Protein AF-A0A9D7E8T1-F1 (afdb_monomer)

Structure (mmCIF, N/CA/C/O backbone):
data_AF-A0A9D7E8T1-F1
#
_entry.id   AF-A0A9D7E8T1-F1
#
loop_
_atom_site.group_PDB
_atom_site.id
_atom_site.type_symbol
_atom_site.label_atom_id
_atom_site.label_alt_id
_atom_site.label_comp_id
_atom_site.label_asym_id
_atom_site.label_entity_id
_atom_site.label_seq_id
_atom_site.pdbx_PDB_ins_code
_atom_site.Cartn_x
_atom_site.Cartn_y
_atom_site.Cartn_z
_atom_site.occupancy
_atom_site.B_iso_or_equiv
_atom_site.auth_seq_id
_atom_site.auth_comp_id
_atom_site.auth_asym_id
_atom_site.auth_atom_id
_atom_site.pdbx_PDB_model_num
ATOM 1 N N . MET A 1 1 ? -19.156 9.577 -9.159 1.00 45.12 1 MET A N 1
ATOM 2 C CA . MET A 1 1 ? -18.452 8.295 -8.949 1.00 45.12 1 MET A CA 1
ATOM 3 C C . MET A 1 1 ? -18.826 7.791 -7.568 1.00 45.12 1 MET A C 1
ATOM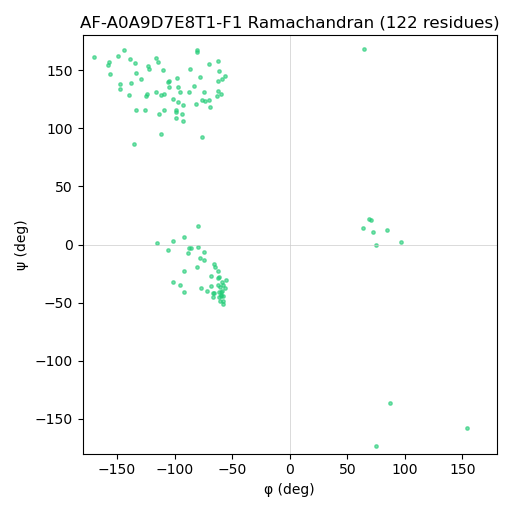 5 O O . MET A 1 1 ? -18.949 8.619 -6.676 1.00 45.12 1 MET A O 1
ATOM 9 N N . ALA A 1 2 ? -19.117 6.500 -7.407 1.00 50.12 2 ALA A N 1
ATOM 10 C CA . ALA A 1 2 ? -19.420 5.944 -6.090 1.00 50.12 2 ALA A CA 1
ATOM 11 C C . ALA A 1 2 ? -18.118 5.851 -5.282 1.00 50.12 2 ALA A C 1
ATOM 13 O O . ALA A 1 2 ? -17.154 5.253 -5.751 1.00 50.12 2 ALA A O 1
ATOM 14 N N . THR A 1 3 ? -18.081 6.474 -4.108 1.00 70.50 3 THR A N 1
ATOM 15 C CA . THR A 1 3 ? -16.934 6.415 -3.196 1.00 70.50 3 THR A CA 1
ATOM 16 C C . THR A 1 3 ? -16.899 5.041 -2.532 1.00 70.50 3 THR A C 1
ATOM 18 O O . THR A 1 3 ? -17.929 4.562 -2.051 1.00 70.50 3 THR A O 1
ATOM 21 N N . SER A 1 4 ? -15.735 4.388 -2.524 1.00 88.69 4 SER A N 1
ATOM 22 C CA . SER A 1 4 ? -15.554 3.128 -1.796 1.00 88.69 4 SER A CA 1
ATOM 23 C C . SER A 1 4 ? -15.787 3.349 -0.300 1.00 88.69 4 SER A C 1
ATOM 25 O O . SER A 1 4 ? -15.458 4.408 0.232 1.00 88.69 4 SER A O 1
ATOM 27 N N . LEU A 1 5 ? -16.275 2.326 0.411 1.00 92.81 5 LEU A N 1
ATOM 28 C CA . LEU A 1 5 ? -16.287 2.326 1.881 1.00 92.81 5 LEU A CA 1
ATOM 29 C C . LEU A 1 5 ? -14.880 2.570 2.456 1.00 92.81 5 LEU A C 1
ATOM 31 O O . LEU A 1 5 ? -14.740 3.147 3.531 1.00 92.81 5 LEU A O 1
ATOM 35 N N . LEU A 1 6 ? -13.862 2.125 1.715 1.00 94.81 6 LEU A N 1
ATOM 36 C CA . LEU A 1 6 ? -12.445 2.189 2.058 1.00 94.81 6 LEU A CA 1
ATOM 37 C C . LEU A 1 6 ? -11.789 3.528 1.663 1.00 94.81 6 LEU A C 1
ATOM 39 O O . LEU A 1 6 ? -10.621 3.746 1.966 1.00 94.81 6 LEU A O 1
ATOM 43 N N . GLY A 1 7 ? -12.550 4.423 1.023 1.00 93.31 7 GLY A N 1
ATOM 44 C CA . GLY A 1 7 ? -12.111 5.750 0.601 1.00 93.31 7 GLY A CA 1
ATOM 45 C C . GLY A 1 7 ? -11.442 5.773 -0.774 1.00 93.31 7 GLY A C 1
ATOM 46 O O . GLY A 1 7 ? -11.959 5.167 -1.720 1.00 93.31 7 GLY A O 1
ATOM 47 N N . ASP A 1 8 ? -10.335 6.498 -0.903 1.00 93.94 8 ASP A N 1
ATOM 48 C CA . ASP A 1 8 ? -9.741 6.844 -2.195 1.00 93.94 8 ASP A CA 1
ATOM 49 C C . ASP A 1 8 ? -8.666 5.834 -2.600 1.00 93.94 8 ASP A C 1
ATOM 51 O O . ASP A 1 8 ? -7.618 5.695 -1.971 1.00 93.94 8 ASP A O 1
ATOM 55 N N . PHE A 1 9 ? -8.956 5.076 -3.659 1.00 94.75 9 PHE A N 1
ATOM 56 C CA . PHE A 1 9 ? -8.064 4.036 -4.160 1.00 94.75 9 PHE A CA 1
ATOM 57 C C . PHE A 1 9 ? -6.806 4.653 -4.778 1.00 94.75 9 PHE A C 1
ATOM 59 O O . PHE A 1 9 ? -6.888 5.368 -5.776 1.00 94.75 9 PHE A O 1
ATOM 66 N N . ALA A 1 10 ? -5.649 4.330 -4.205 1.00 93.56 10 ALA A N 1
ATOM 67 C CA . ALA A 1 10 ? -4.351 4.818 -4.655 1.00 93.56 10 ALA A CA 1
ATOM 68 C C . ALA A 1 10 ? -3.651 3.829 -5.596 1.00 93.56 10 ALA A C 1
ATOM 70 O O . ALA A 1 10 ? -2.974 4.240 -6.542 1.00 93.56 10 ALA A O 1
ATOM 71 N N . GLY A 1 11 ? -3.823 2.524 -5.364 1.00 95.75 11 GLY A N 1
ATOM 72 C CA . GLY A 1 11 ? -3.241 1.517 -6.240 1.00 95.75 11 GLY A CA 1
ATOM 73 C C . GLY A 1 11 ? -2.958 0.165 -5.602 1.00 95.75 11 GLY A C 1
ATOM 74 O O . GLY A 1 11 ? -3.554 -0.218 -4.596 1.00 95.75 11 GLY A O 1
ATOM 75 N N . LEU A 1 12 ? -2.049 -0.573 -6.230 1.00 97.19 12 LEU A N 1
ATOM 76 C CA . LEU A 1 12 ? -1.606 -1.900 -5.821 1.00 97.19 12 LEU A CA 1
ATOM 77 C C . LEU A 1 12 ? -0.307 -1.799 -5.019 1.00 97.19 12 LEU A C 1
ATOM 79 O O . LEU A 1 12 ? 0.634 -1.140 -5.450 1.00 97.19 12 LEU A O 1
ATOM 83 N N . SER A 1 13 ? -0.221 -2.529 -3.915 1.00 97.69 13 SER A N 1
ATOM 84 C CA . SER A 1 13 ? 1.017 -2.761 -3.176 1.00 97.69 13 SER A CA 1
ATOM 85 C C . SER A 1 13 ? 1.433 -4.222 -3.301 1.00 97.69 13 SER A C 1
ATOM 87 O O . SER A 1 13 ? 0.648 -5.132 -3.027 1.00 97.69 13 SER A O 1
ATOM 89 N N . VAL A 1 14 ? 2.685 -4.446 -3.694 1.00 97.31 14 VAL A N 1
ATOM 90 C CA . VAL A 1 14 ? 3.280 -5.771 -3.889 1.00 97.31 14 VAL A CA 1
ATOM 91 C C . VAL A 1 14 ? 4.550 -5.893 -3.060 1.00 97.31 14 VAL A C 1
ATOM 93 O O . VAL A 1 14 ? 5.462 -5.077 -3.184 1.00 97.31 14 VAL A O 1
ATOM 96 N N . GLU A 1 15 ? 4.644 -6.949 -2.261 1.00 97.38 15 GLU A N 1
ATOM 97 C CA . GLU A 1 15 ? 5.897 -7.333 -1.615 1.00 97.38 15 GLU A CA 1
ATOM 98 C C . GLU A 1 15 ? 6.681 -8.254 -2.556 1.00 97.38 15 GLU A C 1
ATOM 100 O O . GLU A 1 15 ? 6.130 -9.202 -3.125 1.00 97.38 15 GLU A O 1
ATOM 105 N N . SER A 1 16 ? 7.964 -7.971 -2.768 1.00 97.31 16 SER A N 1
ATOM 106 C CA . SER A 1 16 ? 8.816 -8.745 -3.669 1.00 97.31 16 SER A CA 1
ATOM 107 C C . SER A 1 16 ? 10.204 -8.953 -3.093 1.00 97.31 16 SER A C 1
ATOM 109 O O . SER A 1 16 ? 10.907 -8.002 -2.763 1.00 97.31 16 SER A O 1
ATOM 111 N N . THR A 1 17 ? 10.641 -10.211 -3.072 1.00 96.06 17 T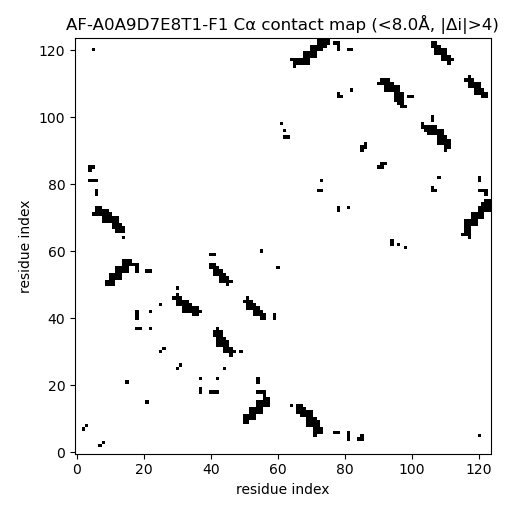HR A N 1
ATOM 112 C CA . THR A 1 17 ? 12.003 -10.604 -2.687 1.00 96.06 17 THR A CA 1
ATOM 113 C C . THR A 1 17 ? 13.073 -10.103 -3.661 1.00 96.06 17 THR A C 1
ATOM 115 O O . THR A 1 17 ? 14.250 -10.111 -3.315 1.00 96.06 17 THR A O 1
ATOM 118 N N . ASP A 1 18 ? 12.691 -9.687 -4.874 1.00 96.44 18 ASP A N 1
ATOM 119 C CA . ASP A 1 18 ? 13.584 -9.078 -5.866 1.00 96.44 18 ASP A CA 1
ATOM 120 C C 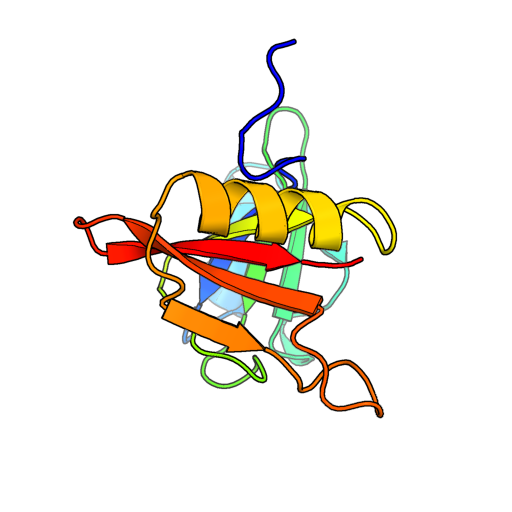. ASP A 1 18 ? 12.898 -7.852 -6.491 1.00 96.44 18 ASP A C 1
ATOM 122 O O . ASP A 1 18 ? 12.221 -7.923 -7.523 1.00 96.44 18 ASP A O 1
ATOM 126 N N . VAL A 1 19 ? 13.061 -6.705 -5.824 1.00 96.88 19 VAL A N 1
ATOM 127 C CA . VAL A 1 19 ? 12.452 -5.429 -6.230 1.00 96.88 19 VAL A CA 1
ATOM 128 C C . VAL A 1 19 ? 12.924 -5.004 -7.622 1.00 96.88 19 VAL A C 1
ATOM 130 O O . VAL A 1 19 ? 12.126 -4.483 -8.399 1.00 96.88 19 VAL A O 1
ATOM 133 N N . ALA A 1 20 ? 14.187 -5.260 -7.977 1.00 95.69 20 ALA A N 1
ATOM 134 C CA . ALA A 1 20 ? 14.743 -4.873 -9.272 1.00 95.69 20 ALA A CA 1
ATOM 135 C C . ALA A 1 20 ? 14.088 -5.647 -10.425 1.00 95.69 20 ALA A C 1
ATOM 137 O O . ALA A 1 20 ? 13.682 -5.041 -11.421 1.00 95.69 20 ALA A O 1
ATOM 138 N N . ARG A 1 21 ? 13.909 -6.968 -10.283 1.00 97.19 21 ARG A N 1
ATOM 139 C CA . ARG A 1 21 ? 13.188 -7.769 -11.288 1.00 97.19 21 ARG A CA 1
ATOM 140 C C . ARG A 1 21 ? 11.717 -7.392 -11.378 1.00 97.19 21 ARG A C 1
ATOM 142 O O . ARG A 1 21 ? 11.198 -7.274 -12.488 1.00 97.19 21 ARG A O 1
ATOM 149 N N . SER A 1 22 ? 11.052 -7.169 -10.244 1.00 97.69 22 SER A N 1
ATOM 150 C CA . SER A 1 22 ? 9.669 -6.683 -10.249 1.00 97.69 22 SER A CA 1
ATOM 151 C C . SER A 1 22 ? 9.563 -5.330 -10.955 1.00 97.69 22 SER A C 1
ATOM 153 O O . SER A 1 22 ? 8.663 -5.140 -11.769 1.00 97.69 22 SER A O 1
ATOM 155 N N . LEU A 1 23 ? 10.512 -4.418 -10.731 1.00 96.94 23 LEU A N 1
ATOM 156 C CA . LEU A 1 23 ? 10.562 -3.134 -11.428 1.00 96.94 23 LEU A CA 1
ATOM 157 C C . LEU A 1 23 ? 10.690 -3.319 -12.947 1.00 96.94 23 LEU A C 1
ATOM 159 O O . LEU A 1 23 ? 9.982 -2.652 -13.700 1.00 96.94 23 LEU A O 1
ATOM 163 N N . THR A 1 24 ? 11.551 -4.230 -13.412 1.00 97.44 24 THR A N 1
ATOM 164 C CA . THR A 1 24 ? 11.656 -4.563 -14.844 1.00 97.44 24 THR A CA 1
ATOM 165 C C . THR A 1 24 ? 10.337 -5.092 -15.407 1.00 97.44 24 THR A C 1
ATOM 167 O O . THR A 1 24 ? 9.933 -4.668 -16.488 1.00 97.44 24 THR A O 1
ATOM 170 N N . PHE A 1 25 ? 9.650 -5.976 -14.675 1.00 97.25 25 PHE A N 1
ATOM 171 C CA . PHE A 1 25 ? 8.349 -6.511 -15.080 1.00 97.25 25 PHE A CA 1
ATOM 172 C C . PHE A 1 25 ? 7.315 -5.397 -15.280 1.00 97.25 25 PHE A C 1
ATOM 174 O O . PHE A 1 25 ? 6.716 -5.313 -16.346 1.00 97.25 25 PHE A O 1
ATOM 181 N N . TRP A 1 26 ? 7.146 -4.502 -14.303 1.00 96.81 26 TRP A N 1
ATOM 182 C CA . TRP A 1 26 ? 6.150 -3.428 -14.398 1.00 96.81 26 TRP A CA 1
ATOM 183 C C . TRP A 1 26 ? 6.495 -2.388 -15.471 1.00 96.81 26 TRP A C 1
ATOM 185 O O . TRP A 1 26 ? 5.609 -1.939 -16.196 1.00 96.81 26 TRP A O 1
ATOM 195 N N . LYS A 1 27 ? 7.783 -2.074 -15.659 1.00 96.56 27 LYS A N 1
ATOM 196 C CA . LYS A 1 27 ? 8.237 -1.202 -16.756 1.00 96.56 27 LYS A CA 1
ATOM 197 C C . LYS A 1 27 ? 7.916 -1.761 -18.144 1.00 96.56 27 LYS A C 1
ATOM 199 O O . LYS A 1 27 ? 7.698 -0.981 -19.067 1.00 96.56 27 LYS A O 1
ATOM 204 N N . ALA A 1 28 ? 7.830 -3.084 -18.307 1.00 97.12 28 ALA A N 1
ATOM 205 C CA . ALA A 1 28 ? 7.440 -3.695 -19.581 1.00 97.12 28 ALA A CA 1
ATOM 206 C C . ALA A 1 28 ? 5.993 -3.359 -19.999 1.00 97.12 28 ALA A C 1
ATOM 208 O O . ALA A 1 28 ? 5.667 -3.450 -21.180 1.00 97.12 28 ALA A O 1
ATOM 209 N N . PHE A 1 29 ? 5.146 -2.928 -19.056 1.00 94.94 29 PHE A N 1
ATOM 210 C CA . PHE A 1 29 ? 3.785 -2.443 -19.312 1.00 94.94 29 PHE A CA 1
ATOM 211 C C . PHE A 1 29 ? 3.706 -0.922 -19.525 1.00 94.94 29 PHE A C 1
ATOM 213 O O . PHE A 1 29 ? 2.608 -0.380 -19.633 1.00 94.94 29 PHE A O 1
ATOM 220 N N . GLY A 1 30 ? 4.849 -0.229 -19.591 1.00 95.62 30 GLY A N 1
ATOM 221 C CA . GLY A 1 30 ? 4.912 1.218 -19.804 1.00 95.62 30 GLY A CA 1
ATOM 222 C C . GLY A 1 30 ? 4.765 2.062 -18.537 1.00 95.62 30 GLY A C 1
ATOM 223 O O . GLY A 1 30 ? 4.578 3.269 -18.646 1.00 95.62 30 GLY A O 1
ATOM 224 N N . LEU A 1 31 ? 4.846 1.461 -17.343 1.00 97.38 31 LEU A N 1
ATOM 225 C CA . LEU A 1 31 ? 4.895 2.228 -16.098 1.00 97.38 31 LEU A CA 1
ATOM 226 C C . LEU A 1 31 ? 6.298 2.801 -15.869 1.00 97.38 31 LEU A C 1
ATOM 228 O O . LEU A 1 31 ? 7.311 2.139 -16.109 1.00 97.38 31 LEU A O 1
ATOM 232 N N . GLU A 1 32 ? 6.356 4.002 -15.310 1.00 97.81 32 GLU A N 1
ATOM 233 C CA . GLU A 1 32 ? 7.586 4.697 -14.944 1.00 97.81 32 GLU A CA 1
ATOM 234 C C . GLU A 1 32 ? 7.690 4.868 -13.429 1.00 97.81 32 GLU A C 1
ATOM 236 O O . GLU A 1 32 ? 6.690 4.839 -12.715 1.00 97.81 32 GLU A O 1
ATOM 241 N N . VAL A 1 33 ? 8.916 5.034 -12.925 1.00 98.06 33 VAL A N 1
ATOM 242 C CA . VAL A 1 33 ? 9.143 5.291 -11.497 1.00 98.06 33 VAL A CA 1
ATOM 243 C C . VAL A 1 33 ? 8.646 6.691 -11.166 1.00 98.06 33 VAL A C 1
ATOM 245 O O . VAL A 1 33 ? 9.103 7.663 -11.761 1.00 98.06 33 VAL A O 1
ATOM 248 N N . THR A 1 34 ? 7.753 6.791 -10.189 1.00 97.56 34 THR A N 1
ATOM 249 C CA . THR A 1 34 ? 7.230 8.069 -9.694 1.00 97.56 34 THR A CA 1
ATOM 250 C C . THR A 1 34 ? 7.897 8.486 -8.389 1.00 97.56 34 THR A C 1
ATOM 252 O O . THR A 1 34 ? 8.076 9.678 -8.147 1.00 97.56 34 THR A O 1
ATOM 255 N N . MET A 1 35 ? 8.289 7.522 -7.547 1.00 96.38 35 MET A N 1
ATOM 256 C CA . MET A 1 35 ? 8.905 7.783 -6.245 1.00 96.38 35 MET A CA 1
ATOM 257 C C . MET A 1 35 ? 9.716 6.577 -5.748 1.00 96.38 35 MET A C 1
ATOM 259 O O . MET A 1 35 ? 9.412 5.434 -6.089 1.00 96.38 35 MET A O 1
ATOM 263 N N . GLY A 1 36 ? 10.709 6.823 -4.891 1.00 95.81 36 GLY A N 1
ATOM 264 C CA . GLY A 1 36 ? 11.536 5.776 -4.287 1.00 95.81 36 GLY A CA 1
ATOM 265 C C . GLY A 1 36 ? 12.560 5.171 -5.252 1.00 95.81 36 GLY A C 1
ATOM 266 O O . GLY A 1 36 ? 12.737 5.642 -6.380 1.00 95.81 36 GLY A O 1
ATOM 267 N N . SER A 1 37 ? 13.248 4.117 -4.813 1.00 96.12 37 SER A N 1
ATOM 268 C CA . SER A 1 37 ? 14.194 3.361 -5.639 1.00 96.12 37 SER A CA 1
ATOM 269 C C . SER A 1 37 ? 14.397 1.939 -5.108 1.00 96.12 37 SER A C 1
ATOM 271 O O . SER A 1 37 ? 14.207 1.659 -3.924 1.00 96.12 37 SER A O 1
ATOM 273 N N . ALA A 1 38 ? 14.829 1.013 -5.969 1.00 94.12 38 ALA A N 1
ATOM 274 C CA . ALA A 1 38 ? 15.051 -0.376 -5.559 1.00 94.12 38 ALA A CA 1
ATOM 275 C C . ALA A 1 38 ? 16.087 -0.498 -4.423 1.00 94.12 38 ALA A C 1
ATOM 277 O O . ALA A 1 38 ? 15.953 -1.357 -3.554 1.00 94.12 38 ALA A O 1
ATOM 278 N N . GLU A 1 39 ? 17.077 0.396 -4.389 1.00 94.50 39 GLU A N 1
ATOM 279 C CA . GLU A 1 39 ? 18.121 0.467 -3.361 1.00 94.50 39 GLU A CA 1
ATOM 280 C C . GLU A 1 39 ? 17.571 0.892 -1.993 1.00 94.50 39 GLU A C 1
ATOM 282 O O . GLU A 1 39 ? 18.119 0.502 -0.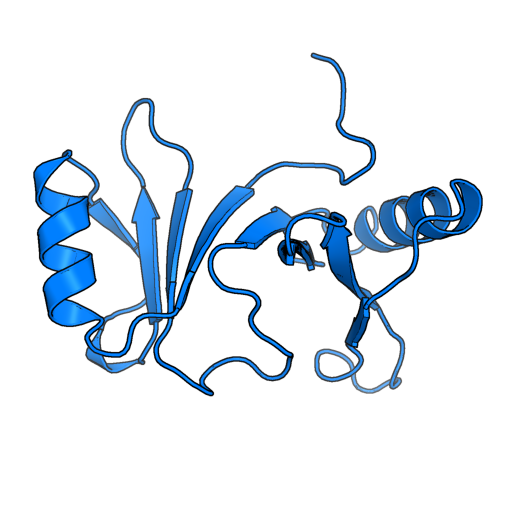965 1.00 94.50 39 GLU A O 1
ATOM 287 N N . GLN A 1 40 ? 16.472 1.652 -1.966 1.00 93.81 40 GLN A N 1
ATOM 288 C CA . GLN A 1 40 ? 15.749 1.997 -0.736 1.00 93.81 40 GLN A CA 1
ATOM 289 C C . GLN A 1 40 ? 14.841 0.852 -0.253 1.00 93.81 40 GLN A C 1
ATOM 291 O O . GLN A 1 40 ? 14.172 0.975 0.775 1.00 93.81 40 GLN A O 1
ATOM 296 N N . GLY A 1 41 ? 14.787 -0.260 -0.994 1.00 93.69 41 GLY A N 1
ATOM 297 C CA . GLY A 1 41 ? 13.919 -1.397 -0.700 1.00 93.69 41 GLY A CA 1
ATOM 298 C C . GLY A 1 41 ? 12.442 -1.124 -0.982 1.00 93.69 41 GLY A C 1
ATOM 299 O O . GLY A 1 41 ? 11.595 -1.912 -0.569 1.00 93.69 41 GLY A O 1
ATOM 300 N N . TRP A 1 42 ? 12.097 -0.025 -1.653 1.00 95.44 42 TRP A N 1
ATOM 301 C CA . TRP A 1 42 ? 10.735 0.237 -2.110 1.00 95.44 42 TRP A CA 1
ATOM 302 C C . TRP A 1 42 ? 10.725 1.203 -3.295 1.00 95.44 42 TRP A C 1
ATOM 304 O O . TRP A 1 42 ? 11.540 2.118 -3.384 1.00 95.44 42 TRP A O 1
ATOM 314 N N . VAL A 1 43 ? 9.780 1.025 -4.210 1.00 97.75 43 VAL A N 1
ATOM 315 C CA . VAL A 1 43 ? 9.620 1.891 -5.380 1.00 97.75 43 VAL A CA 1
ATOM 316 C C . VAL A 1 43 ? 8.151 1.995 -5.753 1.00 97.75 43 VAL A C 1
ATOM 318 O O . VAL A 1 43 ? 7.430 1.003 -5.724 1.00 97.75 43 VAL A O 1
ATOM 321 N N . SER A 1 44 ? 7.702 3.195 -6.101 1.00 97.50 44 SER A N 1
ATOM 322 C CA . SER A 1 44 ? 6.370 3.430 -6.653 1.00 97.50 44 SER A CA 1
ATOM 323 C C . SER A 1 44 ? 6.462 3.719 -8.143 1.00 97.50 44 SER A C 1
ATOM 325 O O . SER A 1 44 ? 7.372 4.413 -8.604 1.00 97.50 44 SER A O 1
ATOM 327 N N . LEU A 1 45 ? 5.515 3.167 -8.887 1.00 98.25 45 LEU A N 1
ATOM 328 C CA . LEU A 1 45 ? 5.366 3.340 -10.316 1.00 98.25 45 LEU A CA 1
ATOM 329 C C . LEU A 1 45 ? 3.987 3.896 -10.663 1.00 98.25 45 LEU A C 1
ATOM 331 O O . LEU A 1 45 ? 3.008 3.661 -9.952 1.00 98.25 45 LEU A O 1
ATOM 335 N N . GLY A 1 46 ? 3.911 4.581 -11.797 1.00 97.62 46 GLY A N 1
ATOM 336 C CA . GLY A 1 46 ? 2.670 5.057 -12.394 1.00 97.62 46 GLY A CA 1
ATOM 337 C C . GLY A 1 46 ? 2.774 5.098 -13.913 1.00 97.62 46 GLY A C 1
ATOM 338 O O . GLY A 1 46 ? 3.866 5.059 -14.475 1.00 97.62 46 GLY A O 1
ATOM 339 N N . GLY A 1 47 ? 1.633 5.155 -14.584 1.00 95.44 47 GLY A N 1
ATOM 340 C CA . GLY A 1 47 ? 1.556 5.225 -16.039 1.00 95.44 47 GLY A CA 1
ATOM 341 C C . GLY A 1 47 ? 0.131 5.519 -16.485 1.00 95.44 47 GLY A C 1
ATOM 342 O O . GLY A 1 47 ? -0.816 5.352 -15.715 1.00 95.44 47 GLY A O 1
ATOM 343 N N . GLU A 1 48 ? -0.032 5.977 -17.723 1.00 93.62 48 GLU A N 1
ATOM 344 C CA . GLU A 1 48 ? -1.357 6.262 -18.269 1.00 93.62 48 GLU A CA 1
ATOM 345 C C . GLU A 1 48 ? -2.229 4.996 -18.265 1.00 93.62 48 GLU A C 1
ATOM 347 O O . GLU A 1 48 ? -1.809 3.928 -18.706 1.00 93.62 48 GLU A O 1
ATOM 352 N N . GLY A 1 49 ? -3.448 5.109 -17.731 1.00 88.69 49 GLY A N 1
ATOM 353 C CA . GLY A 1 49 ? -4.403 3.999 -17.666 1.00 88.69 49 GLY A CA 1
ATOM 354 C C . GLY A 1 49 ? -4.101 2.927 -16.611 1.00 88.69 49 GLY A C 1
ATOM 355 O O . GLY A 1 49 ? -4.894 1.995 -16.476 1.00 88.69 49 GLY A O 1
ATOM 356 N N . TRP A 1 50 ? -3.017 3.060 -15.841 1.00 91.31 50 TRP A N 1
ATOM 357 C CA . TRP A 1 50 ? -2.676 2.143 -14.754 1.00 91.31 50 TRP A CA 1
ATOM 358 C C . TRP A 1 50 ? -2.959 2.763 -13.382 1.00 91.31 50 TRP A C 1
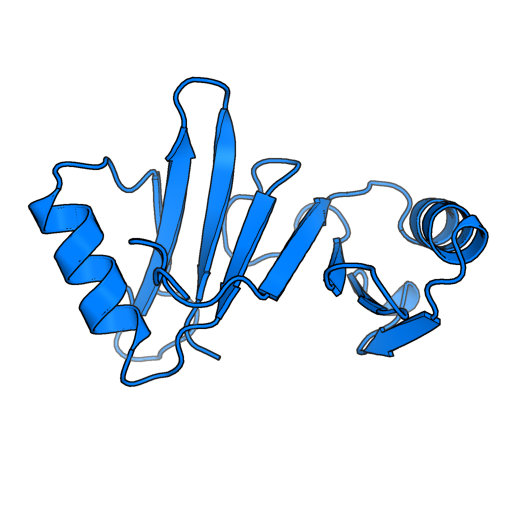ATOM 360 O O . TRP A 1 50 ? -2.670 3.944 -13.172 1.00 91.31 50 TRP A O 1
ATOM 370 N N . PRO A 1 51 ? -3.476 1.986 -12.410 1.00 91.62 51 PRO A N 1
ATOM 371 C CA . PRO A 1 51 ? -3.387 2.398 -11.017 1.00 91.62 51 PRO A CA 1
ATOM 372 C C . PRO A 1 51 ? -1.914 2.489 -10.593 1.00 91.62 51 PRO A C 1
ATOM 374 O O . PRO A 1 51 ? -1.049 1.844 -11.191 1.00 91.62 51 PRO A O 1
ATOM 377 N N . GLY A 1 52 ? -1.628 3.260 -9.541 1.00 95.00 52 GLY A N 1
ATOM 378 C CA . GLY A 1 52 ? -0.292 3.273 -8.951 1.00 95.00 52 GLY A CA 1
ATOM 379 C C . GLY A 1 52 ? 0.136 1.864 -8.531 1.00 95.00 52 GLY A C 1
ATOM 380 O O . GLY A 1 52 ? -0.692 1.060 -8.098 1.00 95.00 52 GLY A O 1
ATOM 381 N N . VAL A 1 53 ? 1.423 1.548 -8.664 1.00 98.00 53 VAL A N 1
ATOM 382 C CA . VAL A 1 53 ? 1.986 0.273 -8.202 1.00 98.00 53 VAL A CA 1
ATOM 383 C C . VAL A 1 53 ? 3.154 0.555 -7.275 1.00 98.00 53 VAL A C 1
ATOM 385 O O . VAL A 1 53 ? 4.174 1.079 -7.711 1.00 98.00 53 VAL A O 1
ATOM 388 N N . SER A 1 54 ? 3.038 0.173 -6.011 1.00 97.44 54 SER A N 1
ATOM 389 C CA . SER A 1 54 ? 4.125 0.225 -5.038 1.00 97.44 54 SER A CA 1
ATOM 390 C C . SER A 1 54 ? 4.713 -1.172 -4.854 1.00 97.44 54 SER A C 1
ATOM 392 O O . SER A 1 54 ? 4.002 -2.129 -4.564 1.00 97.44 54 SER A O 1
ATOM 394 N N . ILE A 1 55 ? 6.023 -1.300 -5.033 1.00 97.94 55 ILE A N 1
ATOM 395 C CA . ILE A 1 55 ? 6.785 -2.531 -4.824 1.00 97.94 55 ILE A CA 1
ATOM 396 C C . ILE A 1 55 ? 7.637 -2.328 -3.580 1.00 97.94 55 ILE A C 1
ATOM 398 O O . ILE A 1 55 ? 8.355 -1.333 -3.495 1.00 97.94 55 ILE A O 1
ATOM 402 N N . MET A 1 56 ? 7.593 -3.260 -2.636 1.00 97.44 56 MET A N 1
ATOM 403 C CA . MET A 1 56 ? 8.345 -3.183 -1.383 1.00 97.44 56 MET A CA 1
ATOM 404 C C . MET A 1 56 ? 9.129 -4.475 -1.158 1.00 97.44 56 MET A C 1
ATOM 406 O O . MET A 1 56 ? 8.661 -5.562 -1.487 1.00 97.44 56 MET A O 1
ATOM 410 N N . ALA A 1 57 ? 10.340 -4.363 -0.626 1.00 97.44 57 ALA A N 1
ATOM 411 C CA . ALA A 1 57 ? 11.119 -5.505 -0.176 1.00 97.44 57 ALA A CA 1
ATOM 412 C C . ALA A 1 57 ? 10.485 -6.114 1.089 1.00 97.44 57 ALA A C 1
ATOM 414 O O . ALA A 1 57 ? 9.808 -5.395 1.835 1.00 97.44 57 ALA A O 1
ATOM 415 N N . PRO A 1 58 ? 10.724 -7.407 1.375 1.00 96.25 58 PRO A N 1
ATOM 416 C CA . PRO A 1 58 ? 10.200 -8.029 2.575 1.00 96.25 58 PRO A CA 1
ATOM 417 C C . PRO A 1 58 ?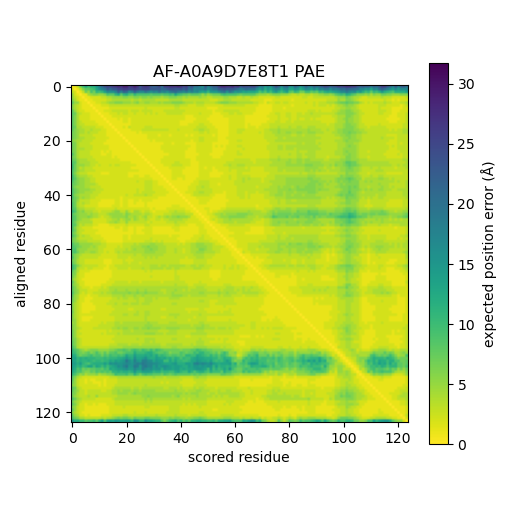 10.670 -7.325 3.842 1.00 96.25 58 PRO A C 1
ATOM 419 O O . PRO A 1 58 ? 11.828 -6.913 3.926 1.00 96.25 58 PRO A O 1
ATOM 422 N N . LEU A 1 59 ? 9.784 -7.239 4.837 1.00 91.69 59 LEU A N 1
ATOM 423 C CA . LEU A 1 59 ? 10.065 -6.646 6.156 1.00 91.69 59 LEU A CA 1
ATOM 424 C C . LEU A 1 59 ? 10.398 -5.141 6.131 1.00 91.69 59 LEU A C 1
ATOM 426 O O . LEU A 1 59 ? 10.885 -4.606 7.124 1.00 91.69 59 LEU A O 1
ATOM 430 N N . ASN A 1 60 ? 10.126 -4.450 5.020 1.00 91.12 60 ASN A N 1
ATOM 431 C CA . ASN A 1 60 ? 10.394 -3.015 4.892 1.00 91.12 60 ASN A CA 1
ATOM 432 C C . ASN A 1 60 ? 9.223 -2.136 5.379 1.00 91.12 60 ASN A C 1
ATOM 434 O O . ASN A 1 60 ? 9.348 -0.915 5.444 1.00 91.12 60 ASN A O 1
ATOM 438 N N . CYS A 1 61 ? 8.081 -2.747 5.711 1.00 90.25 61 CYS A N 1
ATOM 439 C CA . CYS A 1 61 ? 6.921 -2.068 6.288 1.00 90.25 61 CYS A CA 1
ATOM 440 C C . CYS A 1 61 ? 6.907 -2.225 7.815 1.00 90.25 61 CYS A C 1
ATOM 442 O O . CYS A 1 61 ? 7.203 -3.311 8.314 1.00 90.25 61 CYS A O 1
ATOM 444 N N . PRO A 1 62 ? 6.483 -1.200 8.574 1.00 89.50 62 PRO A N 1
ATOM 445 C CA . PRO A 1 62 ? 6.299 -1.300 10.022 1.00 89.50 62 PRO A CA 1
ATOM 446 C C . PRO A 1 62 ? 4.971 -1.980 10.416 1.00 89.50 62 PRO A C 1
ATOM 448 O O . PRO A 1 62 ? 4.524 -1.837 11.550 1.00 89.50 62 PRO A O 1
ATOM 451 N N . HIS A 1 63 ? 4.324 -2.671 9.477 1.00 93.25 63 HIS A N 1
ATOM 452 C CA . HIS A 1 63 ? 3.049 -3.366 9.626 1.00 93.25 63 HIS A CA 1
ATOM 453 C C . HIS A 1 63 ? 3.072 -4.655 8.793 1.00 93.25 63 HIS A C 1
ATOM 455 O O . HIS A 1 63 ? 3.949 -4.840 7.940 1.00 93.25 63 HIS A O 1
ATOM 461 N N . LEU A 1 64 ? 2.104 -5.545 9.003 1.00 94.00 64 LEU A N 1
ATOM 462 C CA . LEU A 1 64 ? 1.980 -6.779 8.235 1.00 94.00 64 LEU A CA 1
ATOM 463 C C . LEU A 1 64 ? 1.731 -6.477 6.756 1.00 94.00 64 LEU A C 1
ATOM 465 O O . LEU A 1 64 ? 0.965 -5.583 6.392 1.00 94.00 64 LEU A O 1
ATOM 469 N N . PHE A 1 65 ? 2.357 -7.267 5.889 1.00 96.12 65 PHE A N 1
ATOM 470 C CA . PHE A 1 65 ? 2.128 -7.200 4.455 1.00 96.12 65 PHE A CA 1
ATOM 471 C C . PHE A 1 65 ? 1.356 -8.437 4.002 1.00 96.12 65 PHE A C 1
ATOM 473 O O . PHE A 1 65 ? 1.843 -9.563 4.086 1.00 96.12 65 PHE A O 1
ATOM 480 N N . PHE A 1 66 ? 0.137 -8.236 3.506 1.00 96.00 66 PHE A N 1
ATOM 481 C CA . PHE A 1 66 ? -0.641 -9.297 2.870 1.00 96.00 66 PHE A CA 1
ATOM 482 C C . PHE A 1 66 ? -0.488 -9.141 1.367 1.00 96.00 66 PHE A C 1
ATOM 484 O O . PHE A 1 66 ? -0.947 -8.163 0.805 1.00 96.00 66 PHE A O 1
ATOM 491 N N . ASN A 1 67 ? 0.238 -10.051 0.726 1.00 94.81 67 ASN A N 1
ATOM 492 C CA . ASN A 1 67 ? 0.678 -9.854 -0.649 1.00 94.81 67 ASN A CA 1
ATOM 493 C C . ASN A 1 67 ? -0.261 -10.555 -1.658 1.00 94.81 67 ASN A C 1
ATOM 495 O O . ASN A 1 67 ? -0.402 -11.777 -1.568 1.00 94.81 67 ASN A O 1
ATOM 499 N N . PRO A 1 68 ? -0.859 -9.848 -2.639 1.00 95.50 68 PRO A N 1
ATOM 500 C CA . PRO A 1 68 ? -0.838 -8.396 -2.819 1.00 95.50 68 PRO A CA 1
ATOM 501 C C . PRO A 1 68 ? -1.854 -7.672 -1.921 1.00 95.50 68 PRO A C 1
ATOM 503 O O . PRO A 1 68 ? -2.799 -8.278 -1.408 1.00 95.50 68 PRO A O 1
ATOM 506 N N . SER A 1 69 ? -1.689 -6.355 -1.812 1.00 97.75 69 SER A N 1
ATOM 507 C CA . SER A 1 69 ? -2.615 -5.461 -1.114 1.00 97.75 69 SER A CA 1
ATOM 508 C C . SER A 1 69 ? -3.137 -4.360 -2.026 1.00 97.75 69 SER A C 1
ATOM 510 O O . SER A 1 69 ? -2.436 -3.898 -2.924 1.00 97.75 69 SER A O 1
ATOM 512 N N . LEU A 1 70 ? -4.346 -3.879 -1.750 1.00 97.38 70 LEU A N 1
ATOM 513 C CA . LEU A 1 70 ? -4.880 -2.641 -2.313 1.00 97.38 70 LEU A CA 1
ATOM 514 C C . LEU A 1 70 ? -4.637 -1.487 -1.342 1.00 97.38 70 LEU A C 1
ATOM 516 O O . LEU A 1 70 ? -4.956 -1.604 -0.162 1.00 97.38 70 LEU A O 1
ATOM 520 N N . THR A 1 71 ? -4.108 -0.374 -1.831 1.00 97.00 71 THR A N 1
ATOM 521 C CA . THR A 1 71 ? -3.792 0.795 -1.006 1.00 97.00 71 THR A CA 1
ATOM 522 C C . THR A 1 71 ? -4.812 1.896 -1.220 1.00 97.00 71 THR A C 1
ATOM 524 O O . THR A 1 71 ? -5.165 2.222 -2.357 1.00 97.00 71 THR A O 1
ATOM 527 N N . TYR A 1 72 ? -5.249 2.481 -0.112 1.00 96.56 72 TYR A N 1
ATOM 528 C CA . TYR A 1 72 ? -6.136 3.630 -0.054 1.00 96.56 72 TYR A CA 1
ATOM 529 C C . TYR A 1 72 ? -5.467 4.729 0.767 1.00 96.56 72 TYR A C 1
ATOM 531 O O . TYR A 1 72 ? -5.009 4.468 1.881 1.00 96.56 72 TYR A O 1
ATOM 539 N N . PHE A 1 73 ? -5.423 5.940 0.216 1.00 95.06 73 PHE A N 1
ATOM 540 C CA . PHE A 1 73 ? -4.891 7.127 0.884 1.00 95.06 73 PHE A CA 1
ATOM 541 C C . PHE A 1 73 ? -6.037 8.102 1.112 1.00 95.06 73 PHE A C 1
ATOM 543 O O . PHE A 1 73 ? -6.634 8.594 0.161 1.00 95.06 73 PHE A O 1
ATOM 550 N N . ASN A 1 74 ? -6.391 8.310 2.377 1.00 95.38 74 ASN A N 1
ATOM 551 C CA . ASN A 1 74 ? -7.627 8.984 2.771 1.00 95.38 74 ASN A CA 1
ATOM 552 C C . ASN A 1 74 ? -7.384 10.317 3.497 1.00 95.38 74 ASN A C 1
ATOM 554 O O . ASN A 1 74 ? -8.338 10.954 3.951 1.00 95.38 74 ASN A O 1
ATOM 558 N N . GLY A 1 75 ? -6.126 10.717 3.667 1.00 93.19 75 GLY A N 1
ATOM 559 C CA . GLY A 1 75 ? -5.688 11.907 4.384 1.00 93.19 75 GLY A CA 1
ATOM 560 C C . GLY A 1 75 ? -5.992 11.909 5.884 1.00 93.19 75 GLY A C 1
ATOM 561 O O . GLY A 1 75 ? -6.804 11.135 6.407 1.00 93.19 75 GLY A O 1
ATOM 562 N N . LYS A 1 76 ? -5.388 12.873 6.584 1.00 90.88 76 LYS A N 1
ATOM 563 C CA . LYS A 1 76 ? -5.471 13.025 8.055 1.00 90.88 76 LYS A CA 1
ATOM 564 C C . LYS A 1 76 ? -6.884 13.139 8.596 1.00 90.88 76 LYS A C 1
ATOM 566 O O . LYS A 1 76 ? -7.191 12.613 9.661 1.00 90.88 76 LYS A O 1
ATOM 571 N N . GLU A 1 77 ? -7.756 13.822 7.866 1.00 91.44 77 GLU A N 1
ATOM 572 C CA . GLU A 1 77 ? -9.142 14.031 8.286 1.00 91.44 77 GLU A CA 1
ATOM 573 C C . GLU A 1 77 ? -10.101 12.957 7.762 1.00 91.44 77 GLU A C 1
ATOM 575 O O . GLU A 1 77 ? -11.195 12.780 8.314 1.00 91.44 77 GLU A O 1
ATOM 580 N N . GLY A 1 78 ? -9.738 12.269 6.676 1.00 93.56 78 GLY A N 1
ATOM 581 C CA . GLY A 1 78 ? -10.598 11.286 6.025 1.00 93.56 78 GLY A CA 1
ATOM 582 C C . GLY A 1 78 ? -10.382 9.875 6.556 1.00 93.56 78 GLY A C 1
ATOM 583 O O . GLY A 1 78 ? -11.372 9.189 6.827 1.00 93.56 78 GLY A O 1
ATOM 584 N N . ASN A 1 79 ? -9.137 9.459 6.813 1.00 95.31 79 ASN A N 1
ATOM 585 C CA . ASN A 1 79 ? -8.863 8.097 7.278 1.00 95.31 79 ASN A CA 1
ATOM 586 C C . ASN A 1 79 ? -9.575 7.749 8.603 1.00 95.31 79 ASN A C 1
ATOM 588 O O . ASN A 1 79 ? -10.183 6.680 8.678 1.00 95.31 79 ASN A O 1
ATOM 592 N N . PRO A 1 80 ? -9.664 8.646 9.611 1.00 94.06 80 PRO A N 1
ATOM 593 C CA . PRO A 1 80 ? -10.456 8.377 10.815 1.00 94.06 80 PRO A CA 1
ATOM 594 C C . PRO A 1 80 ? -11.941 8.094 10.532 1.00 94.06 80 PRO A C 1
ATOM 596 O O . PRO A 1 80 ? -12.557 7.258 11.198 1.00 94.06 80 PRO A O 1
ATOM 599 N N . LYS A 1 81 ? -12.528 8.752 9.520 1.00 94.75 81 LYS A N 1
ATOM 600 C CA . LYS A 1 81 ? -13.925 8.527 9.103 1.00 94.75 81 LYS A CA 1
ATOM 601 C C . LYS A 1 81 ? -14.076 7.175 8.407 1.00 94.75 81 LYS A C 1
ATOM 603 O O . LYS A 1 81 ? -15.045 6.464 8.669 1.00 94.75 81 LYS A O 1
ATOM 608 N N . VAL A 1 82 ? -13.109 6.802 7.569 1.00 96.25 82 VAL A N 1
ATOM 609 C CA . VAL A 1 82 ? -13.052 5.479 6.928 1.00 96.25 82 VAL A CA 1
ATOM 610 C C . VAL A 1 82 ? -12.958 4.377 7.984 1.00 96.25 82 VAL A C 1
ATOM 612 O O . VAL A 1 82 ? -13.780 3.463 7.980 1.00 96.25 82 VAL A O 1
ATOM 615 N N . ILE A 1 83 ? -12.051 4.503 8.955 1.00 95.69 83 ILE A N 1
ATOM 616 C CA . ILE A 1 83 ? -11.900 3.541 10.058 1.00 95.69 83 ILE A CA 1
ATOM 617 C C . ILE A 1 83 ? -13.210 3.405 10.852 1.00 95.69 83 ILE A C 1
ATOM 619 O O . ILE A 1 83 ? -13.646 2.292 11.159 1.00 95.69 83 ILE A O 1
ATOM 623 N N . ALA A 1 84 ? -13.882 4.518 11.161 1.00 95.12 84 ALA A N 1
ATOM 624 C CA . ALA A 1 84 ? -15.177 4.486 11.838 1.00 95.12 84 ALA A CA 1
ATOM 625 C C . ALA A 1 84 ? -16.250 3.749 11.013 1.00 95.12 84 ALA A C 1
ATOM 627 O O . ALA A 1 84 ? -17.021 2.963 11.569 1.00 95.12 84 ALA A O 1
ATOM 628 N N . ASN A 1 85 ? -16.278 3.952 9.693 1.00 95.62 85 ASN A N 1
ATOM 629 C CA . ASN A 1 85 ? -17.200 3.263 8.792 1.00 95.62 85 ASN A CA 1
ATOM 630 C C . ASN A 1 85 ? -16.912 1.757 8.699 1.00 95.62 85 ASN A C 1
ATOM 632 O O . ASN A 1 85 ? -17.852 0.964 8.756 1.00 95.62 85 ASN A O 1
ATOM 636 N N . VAL A 1 86 ? -15.639 1.357 8.625 1.00 96.69 86 VAL A N 1
ATOM 637 C CA . VAL A 1 86 ? -15.202 -0.052 8.658 1.00 96.69 86 VAL A CA 1
ATOM 638 C C . VAL A 1 86 ? -15.678 -0.731 9.946 1.00 96.69 86 VAL A C 1
ATOM 640 O O . VAL A 1 86 ? -16.327 -1.777 9.888 1.00 96.69 86 VAL A O 1
ATOM 643 N N . ARG A 1 87 ? -15.454 -0.092 11.104 1.00 96.12 87 ARG A N 1
ATOM 644 C CA . ARG A 1 87 ? -15.927 -0.591 12.409 1.00 96.12 87 ARG A CA 1
ATOM 645 C C . ARG A 1 87 ? -17.453 -0.694 12.458 1.00 96.12 87 ARG A C 1
ATOM 647 O O . ARG A 1 87 ? -17.984 -1.713 12.891 1.00 96.12 87 ARG A O 1
ATOM 654 N N . LYS A 1 88 ? -18.169 0.327 11.974 1.00 97.19 88 LYS A N 1
ATOM 655 C CA . LYS A 1 88 ? -19.642 0.343 11.920 1.00 97.19 88 LYS A CA 1
ATOM 656 C C . LYS A 1 88 ? -20.208 -0.761 11.023 1.00 97.19 88 LYS A C 1
ATOM 658 O O . LYS A 1 88 ? -21.267 -1.300 11.327 1.00 97.19 88 LYS A O 1
ATOM 663 N N . ALA A 1 89 ? -19.514 -1.092 9.937 1.00 96.12 89 ALA A N 1
ATOM 664 C CA . ALA A 1 89 ? -19.889 -2.175 9.034 1.00 96.12 89 ALA A CA 1
ATOM 665 C C . ALA A 1 89 ? -19.609 -3.574 9.615 1.00 96.12 89 ALA A C 1
ATOM 667 O O . ALA A 1 89 ? -19.987 -4.567 8.999 1.00 96.12 89 ALA A O 1
ATOM 668 N N . GLY A 1 90 ? -18.958 -3.670 10.781 1.00 96.31 90 GLY A N 1
ATOM 669 C CA . GLY A 1 90 ? -18.592 -4.945 11.396 1.00 96.31 90 GLY A CA 1
ATOM 670 C C . GLY A 1 90 ? -17.472 -5.677 10.656 1.00 96.31 90 GLY A C 1
ATOM 671 O O . GLY A 1 90 ? -17.342 -6.890 10.806 1.00 96.31 90 GLY A O 1
ATOM 672 N N . ILE A 1 91 ? -16.677 -4.966 9.849 1.00 96.31 91 ILE A N 1
ATOM 673 C CA . ILE A 1 91 ? -15.531 -5.547 9.146 1.00 96.31 91 ILE A CA 1
ATOM 674 C C . ILE A 1 91 ? -14.387 -5.723 10.156 1.00 96.31 91 ILE A C 1
ATOM 676 O O . ILE A 1 91 ? -13.985 -4.739 10.785 1.00 96.31 91 ILE A O 1
ATOM 680 N N . PRO A 1 92 ? -13.839 -6.942 10.321 1.00 96.12 92 PRO A N 1
ATOM 681 C CA . PRO A 1 92 ? -12.711 -7.167 11.214 1.00 96.12 92 PRO A CA 1
ATOM 682 C C . PRO A 1 92 ? -11.466 -6.401 10.758 1.00 96.12 92 PRO A C 1
ATOM 684 O O . PRO A 1 92 ? -11.017 -6.529 9.617 1.00 96.12 92 PRO A O 1
ATOM 687 N N . ILE A 1 93 ? -10.880 -5.637 11.679 1.00 97.25 93 ILE A N 1
ATOM 688 C CA . ILE A 1 93 ? -9.573 -5.013 11.484 1.00 97.25 93 ILE A CA 1
ATOM 689 C C . ILE A 1 93 ? -8.509 -6.069 11.774 1.00 97.25 93 ILE A C 1
ATOM 691 O O . ILE A 1 93 ? -8.481 -6.645 12.859 1.00 97.25 93 ILE A O 1
ATOM 695 N N . THR A 1 94 ? -7.670 -6.355 10.780 1.00 97.25 94 THR A N 1
ATOM 696 C CA . THR A 1 94 ? -6.586 -7.341 10.898 1.00 97.25 94 THR A CA 1
ATOM 697 C C . THR A 1 94 ? -5.411 -6.771 11.678 1.00 97.25 94 THR A C 1
ATOM 699 O O . THR A 1 94 ? -4.795 -7.483 12.466 1.00 97.25 94 THR A O 1
ATOM 702 N N . GLU A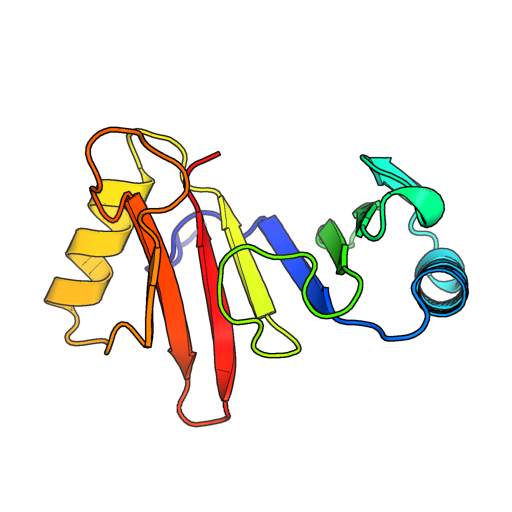 1 95 ? -5.120 -5.488 11.481 1.00 96.62 95 GLU A N 1
ATOM 703 C CA . GLU A 1 95 ? -4.068 -4.787 12.205 1.00 96.62 95 GLU A CA 1
ATOM 704 C C . GLU A 1 95 ? -4.448 -3.322 12.411 1.00 96.62 95 GLU A C 1
ATOM 706 O O . GLU A 1 95 ? -4.899 -2.644 11.484 1.00 96.62 95 GLU A O 1
ATOM 711 N N . GLU A 1 96 ? -4.254 -2.844 13.636 1.00 95.25 96 GLU A N 1
ATOM 712 C CA . GLU A 1 96 ? -4.296 -1.429 13.985 1.00 95.25 96 GLU A CA 1
ATOM 713 C C . GLU A 1 96 ? -2.859 -0.904 14.055 1.00 95.25 96 GLU A C 1
ATOM 715 O O . GLU A 1 96 ? -2.071 -1.358 14.884 1.00 95.25 96 GLU A O 1
ATOM 720 N N . ILE A 1 97 ? -2.503 0.033 13.174 1.00 93.50 97 ILE A N 1
ATOM 721 C CA . ILE A 1 97 ? -1.126 0.508 13.028 1.00 93.50 97 ILE A CA 1
ATOM 722 C C . ILE A 1 97 ? -0.967 1.820 13.791 1.00 93.50 97 ILE A C 1
ATOM 724 O O . ILE A 1 97 ? -1.539 2.845 13.425 1.00 93.50 97 ILE A O 1
ATOM 728 N N . THR A 1 98 ? -0.148 1.789 14.839 1.00 89.12 98 THR A N 1
ATOM 729 C CA . THR A 1 98 ? 0.128 2.939 15.718 1.00 89.12 98 THR A CA 1
ATOM 730 C C . THR A 1 98 ? 1.514 3.547 15.494 1.00 89.12 98 THR A C 1
ATOM 732 O O . THR A 1 98 ? 1.845 4.571 16.082 1.00 89.12 98 THR A O 1
ATOM 735 N N . HIS A 1 99 ? 2.335 2.931 14.635 1.00 83.56 99 HIS A N 1
ATOM 736 C CA . HIS A 1 99 ? 3.746 3.282 14.453 1.00 83.56 99 HIS A CA 1
ATOM 737 C C . HIS A 1 99 ? 3.972 4.716 13.945 1.00 83.56 99 HIS A C 1
ATOM 739 O O . HIS A 1 99 ? 5.009 5.317 14.219 1.00 83.56 99 HIS A O 1
ATOM 745 N N . PHE A 1 100 ? 3.017 5.266 13.194 1.00 78.19 100 PHE A N 1
ATOM 746 C CA . PHE A 1 100 ? 3.202 6.514 12.452 1.00 78.19 100 PHE A CA 1
ATOM 747 C C . PHE A 1 100 ? 2.879 7.789 13.246 1.00 78.19 100 PHE A C 1
ATOM 749 O O . PHE A 1 100 ? 3.112 8.887 12.741 1.00 78.19 100 PHE A O 1
ATOM 756 N N . ASN A 1 101 ? 2.405 7.681 14.491 1.00 76.31 101 ASN A N 1
ATOM 757 C CA . ASN A 1 101 ? 2.184 8.836 15.362 1.00 76.31 101 ASN A CA 1
ATOM 758 C C . ASN A 1 101 ? 2.715 8.602 16.783 1.00 76.31 101 ASN A C 1
ATOM 760 O O . ASN A 1 101 ? 2.909 7.474 17.231 1.00 76.31 101 ASN A O 1
ATOM 764 N N . LYS A 1 102 ? 3.011 9.697 17.490 1.00 74.50 102 LYS A N 1
ATOM 765 C CA . LYS A 1 102 ? 3.654 9.647 18.817 1.00 74.50 102 LYS A CA 1
ATOM 766 C C . LYS A 1 102 ? 2.655 9.343 19.927 1.00 74.50 102 LYS A C 1
ATOM 768 O O . LYS A 1 102 ? 3.045 8.942 21.019 1.00 74.50 102 LYS A O 1
ATOM 773 N N . GLU A 1 103 ? 1.381 9.563 19.642 1.00 80.19 103 GLU A N 1
ATOM 774 C CA . GLU A 1 103 ? 0.254 9.394 20.542 1.00 80.19 103 GLU A CA 1
ATOM 775 C C . GLU A 1 103 ? -0.146 7.916 20.686 1.00 80.19 103 GLU A C 1
ATOM 777 O O . GLU A 1 103 ? -0.924 7.583 21.579 1.00 80.19 103 GLU A O 1
ATOM 782 N N . GLY A 1 104 ? 0.389 7.029 19.836 1.00 74.00 104 GLY A N 1
ATOM 783 C CA . GLY A 1 104 ? 0.061 5.604 19.826 1.00 74.00 104 GLY A CA 1
ATOM 784 C C . GLY A 1 104 ? -1.370 5.326 19.360 1.00 74.00 104 GLY A C 1
ATOM 785 O O . GLY A 1 104 ? -1.941 4.291 19.700 1.00 74.00 104 GLY A O 1
ATOM 786 N N . ILE A 1 105 ? -1.970 6.258 18.618 1.00 79.12 105 ILE A N 1
ATOM 787 C CA . ILE A 1 105 ? -3.332 6.143 18.100 1.00 79.12 105 ILE A CA 1
ATOM 788 C C . ILE A 1 105 ? -3.287 5.317 16.816 1.00 79.12 105 ILE A C 1
ATOM 790 O O . ILE A 1 105 ? -2.431 5.526 15.969 1.00 79.12 105 ILE A O 1
ATOM 794 N N . ALA A 1 106 ? -4.211 4.380 16.633 1.00 81.12 106 ALA A N 1
ATOM 795 C CA . ALA A 1 106 ? -4.328 3.684 15.359 1.00 81.12 106 ALA A CA 1
ATOM 796 C C . ALA A 1 106 ? -5.019 4.596 14.334 1.00 81.12 106 ALA A C 1
ATOM 798 O O . ALA A 1 106 ? -6.250 4.652 14.272 1.00 81.12 106 ALA A O 1
ATOM 799 N N . ASP A 1 107 ? -4.230 5.351 13.570 1.00 89.00 107 ASP A N 1
ATOM 800 C CA . ASP A 1 107 ? -4.700 6.243 12.500 1.00 89.00 107 ASP A CA 1
ATOM 801 C C . ASP A 1 107 ? -4.513 5.643 11.100 1.00 89.00 107 ASP A C 1
ATOM 803 O O . ASP A 1 107 ? -4.839 6.277 10.100 1.00 89.00 107 ASP A O 1
ATOM 807 N N . ASN A 1 108 ? -4.028 4.405 11.053 1.00 95.00 108 ASN A N 1
ATOM 808 C CA . ASN A 1 108 ? -3.811 3.572 9.885 1.00 95.00 108 ASN A CA 1
ATOM 809 C C . ASN A 1 108 ? -4.266 2.151 10.243 1.00 95.00 108 ASN A C 1
ATOM 811 O O . ASN A 1 108 ? -4.016 1.687 11.359 1.00 95.00 108 ASN A O 1
ATOM 815 N N . ILE A 1 109 ? -4.941 1.448 9.334 1.00 97.00 109 ILE A N 1
ATOM 816 C CA . ILE A 1 109 ? -5.393 0.073 9.596 1.00 97.00 109 ILE A CA 1
ATOM 817 C C . ILE A 1 109 ? -5.185 -0.827 8.383 1.00 97.00 109 ILE A C 1
ATOM 819 O O . ILE A 1 109 ? -5.116 -0.364 7.242 1.00 97.00 109 ILE A O 1
ATOM 823 N N . ILE A 1 110 ? -5.167 -2.131 8.643 1.00 97.69 110 ILE A N 1
ATOM 824 C CA . ILE A 1 110 ? -5.243 -3.161 7.613 1.00 97.69 110 ILE A CA 1
ATOM 825 C C . ILE A 1 110 ? -6.516 -3.963 7.810 1.00 97.69 110 ILE A C 1
ATOM 827 O O . ILE A 1 110 ? -6.799 -4.452 8.908 1.00 97.69 110 ILE A O 1
ATOM 831 N N . VAL A 1 111 ? -7.264 -4.143 6.727 1.00 97.50 111 VAL A N 1
ATOM 832 C CA . VAL A 1 111 ? -8.346 -5.129 6.660 1.00 97.50 111 VAL A CA 1
ATOM 833 C C . VAL A 1 111 ? -8.013 -6.182 5.613 1.00 97.50 111 VAL A C 1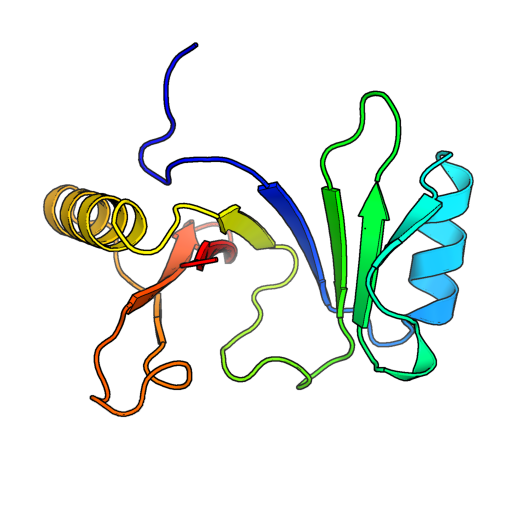
ATOM 835 O O . VAL A 1 111 ? -7.159 -5.974 4.748 1.00 97.50 111 VAL A O 1
ATOM 838 N N . ARG A 1 112 ? -8.671 -7.335 5.707 1.00 97.00 112 ARG A N 1
ATOM 839 C CA . ARG A 1 112 ? -8.532 -8.427 4.746 1.00 97.00 112 ARG A CA 1
ATOM 840 C C . ARG A 1 112 ? -9.887 -8.959 4.356 1.00 97.00 112 ARG A C 1
ATOM 842 O O . ARG A 1 112 ? -10.807 -8.990 5.175 1.00 97.00 112 ARG A O 1
ATOM 849 N N . ASP A 1 113 ? -9.983 -9.417 3.120 1.00 94.31 113 ASP A N 1
ATOM 850 C CA . ASP A 1 113 ? -11.109 -10.247 2.729 1.00 94.31 113 ASP A CA 1
ATOM 851 C C . ASP A 1 113 ? -10.884 -11.712 3.173 1.00 94.31 113 ASP A C 1
ATOM 853 O O . ASP A 1 113 ? -9.768 -12.102 3.538 1.00 94.31 113 ASP A O 1
ATOM 857 N N . PRO A 1 114 ? -11.926 -12.560 3.132 1.00 94.62 114 PRO A N 1
ATOM 858 C CA . PRO A 1 114 ? -11.788 -13.984 3.432 1.00 94.62 114 PRO A CA 1
ATOM 859 C C . PRO A 1 114 ? -10.851 -14.746 2.480 1.00 94.62 114 PRO A C 1
ATOM 861 O O . PRO A 1 114 ? -10.335 -15.795 2.862 1.00 94.62 114 PRO A O 1
ATOM 864 N N . GLY A 1 115 ? -10.631 -14.245 1.257 1.00 95.06 115 GLY A N 1
ATOM 865 C CA . GLY A 1 115 ? -9.667 -14.797 0.298 1.00 95.06 115 GLY A CA 1
ATOM 866 C C . GLY A 1 115 ? -8.208 -14.497 0.651 1.00 95.06 115 GLY A C 1
ATOM 867 O O . GLY A 1 115 ? -7.297 -15.128 0.115 1.00 95.06 115 GLY A O 1
ATOM 868 N N . GLY A 1 116 ? -7.980 -13.577 1.587 1.00 93.06 116 GLY A N 1
ATOM 869 C CA . GLY A 1 116 ? -6.674 -13.217 2.104 1.00 93.06 116 GLY A CA 1
ATOM 870 C C . GLY A 1 116 ? -6.035 -11.992 1.451 1.00 93.06 116 GLY A C 1
ATOM 871 O O . GLY A 1 116 ? -4.923 -11.657 1.868 1.00 93.06 116 GLY A O 1
ATOM 872 N N . LEU A 1 117 ? -6.717 -11.324 0.517 1.00 96.62 117 LEU A N 1
ATOM 873 C CA . LEU A 1 117 ? -6.309 -10.058 -0.090 1.00 96.62 117 LEU A CA 1
ATOM 874 C C . LEU A 1 117 ? -6.234 -8.966 0.983 1.00 96.62 117 LEU A C 1
ATOM 876 O O . LEU A 1 117 ? -7.151 -8.822 1.798 1.00 96.62 117 LEU A O 1
ATOM 880 N N . GLY A 1 118 ? -5.135 -8.213 0.995 1.00 97.50 118 GLY A N 1
ATOM 881 C CA . GLY A 1 118 ? -4.944 -7.108 1.927 1.00 97.50 118 GLY A CA 1
ATOM 882 C C . GLY A 1 118 ? -5.520 -5.792 1.422 1.00 97.50 118 GLY A C 1
ATOM 883 O O . GLY A 1 118 ? -5.565 -5.526 0.222 1.00 97.50 118 GLY A O 1
ATOM 884 N N . PHE A 1 119 ? -5.933 -4.943 2.357 1.00 97.88 119 PHE A N 1
ATOM 885 C CA . PHE A 1 119 ? -6.361 -3.578 2.085 1.00 97.88 119 PHE A CA 1
ATOM 886 C C . PHE A 1 119 ? -5.699 -2.660 3.105 1.00 97.88 119 PHE A C 1
ATOM 888 O O . PHE A 1 119 ? -5.954 -2.765 4.307 1.00 97.88 119 PHE A O 1
ATOM 895 N N . PHE A 1 120 ? -4.839 -1.777 2.618 1.00 97.44 120 PHE A N 1
ATOM 896 C CA . PHE A 1 120 ? -4.144 -0.779 3.411 1.00 97.44 120 PHE A CA 1
ATOM 897 C C . PHE A 1 120 ? -4.947 0.519 3.403 1.00 97.44 120 PHE A C 1
ATOM 899 O O . PHE A 1 120 ? -5.211 1.080 2.340 1.00 97.44 120 PHE A O 1
ATOM 906 N N . LEU A 1 121 ? -5.359 0.970 4.584 1.00 97.06 121 LEU A N 1
ATOM 907 C CA . LEU A 1 121 ? -6.157 2.178 4.774 1.00 97.06 121 LEU A CA 1
ATOM 908 C C . LEU A 1 121 ? -5.297 3.205 5.491 1.00 97.06 121 LEU A C 1
ATOM 910 O O . LEU A 1 121 ? -5.172 3.168 6.724 1.00 97.06 121 LEU A O 1
ATOM 914 N N . PHE A 1 122 ? -4.681 4.081 4.703 1.00 95.25 122 PHE A N 1
ATOM 915 C CA . PHE A 1 122 ? -3.645 4.972 5.179 1.00 95.25 122 PHE A CA 1
ATOM 916 C C . PHE A 1 122 ? -4.048 6.438 5.229 1.00 9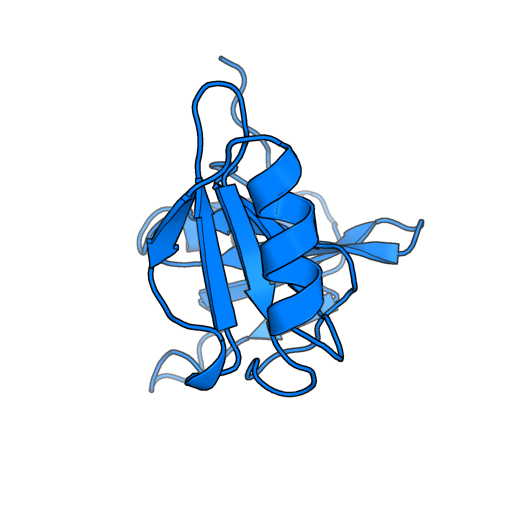5.25 122 PHE A C 1
ATOM 918 O O . PHE A 1 122 ? -4.870 6.946 4.465 1.00 95.25 122 PHE A O 1
ATOM 925 N N . ASN A 1 123 ? -3.421 7.094 6.189 1.00 92.06 123 ASN A N 1
ATOM 926 C CA . ASN A 1 123 ? -3.353 8.520 6.366 1.00 92.06 123 ASN A CA 1
ATOM 927 C C . ASN A 1 123 ? -2.076 9.019 5.660 1.00 92.06 123 ASN A C 1
ATOM 929 O O . ASN A 1 123 ? -0.978 8.746 6.149 1.00 92.06 123 ASN A O 1
ATOM 933 N N . ASP A 1 124 ? -2.218 9.677 4.506 1.00 81.81 124 ASP A N 1
ATOM 934 C CA . ASP A 1 124 ? -1.134 10.339 3.757 1.00 81.81 124 ASP A CA 1
ATOM 935 C C . ASP A 1 124 ? -0.833 11.774 4.236 1.00 81.81 124 ASP A C 1
ATOM 937 O O . ASP A 1 124 ? -1.743 12.478 4.746 1.00 81.81 124 ASP A O 1
#

Foldseek 3Di:
DDADLLGAWQAKEAEDQQQPVVVVVVVVVVWDWPDDDVVLQKTWTDDPPHHIYIYGYPPSDPDDQQGIETEDEQAPVGLVVSVVSCVVVVFDFPDQDQPPDPVSHRSWTWGADPVRYIYTRDHD

Secondary structure (DSSP, 8-state):
-PPBTTB-EEEEEEE-S-HHHHHHHHHTTT-EEEEEEGGGTEEEEEETTEEEEEEE-TT-SSS---SSEEEEE-HHHHHHHHHHHHHHTTPPEEEEE-TTSTT----EEEEE-TT--EEEEE--

Sequence (124 aa):
MATSLLGDFAGLSVESTDVARSLTFWKAFGLEVTMGSAEQGWVSLGGEGWPGVSIMAPLNCPHLFFNPSLTYFNGKEGNPKVIANVRKAGIPITEEITHFNKEGIADNIIVRDPGGLGFFLFND

Nearest PDB structures (foldseek):
  1kmz-assembly1_A  TM=6.949E-01  e=7.654E-07  Streptomyces lavendulae
  3rhe-assembly1_A  TM=7.718E-01  e=3.664E-04  Legionella pneumophila subsp. pneumophila str. Philadelphia 1
  2rk9-assembly1_B  TM=6.141E-01  e=3.863E-05  Vibrio splendidus 12B01
  1kll-assembly1_A-2  TM=3.651E-01  e=3.397E-05  Streptomyces lavendulae
  2c21-assembly3_F  TM=3.614E-01  e=2.657E-04  Leishmania major

pLDDT: mean 93.22, std 7.92, range [45.12, 98.25]

Solvent-accessible surface area (backbone atoms only — not comparable to full-atom values): 6902 Å² total; per-residue (Å²): 129,87,77,50,78,70,44,42,81,52,27,41,38,38,69,31,95,49,47,62,60,52,49,54,57,50,38,74,76,63,35,43,80,73,42,79,37,60,91,75,39,30,32,31,30,37,37,90,97,48,66,30,38,35,41,29,29,75,88,70,56,100,59,90,82,39,77,52,21,41,34,18,53,34,29,76,80,39,22,58,54,30,54,51,48,39,56,74,69,68,53,69,72,73,41,75,42,26,85,91,45,93,84,59,51,64,58,27,40,30,36,58,52,96,89,54,47,24,34,41,40,30,51,99

Radius of gyration: 14.77 Å; Cα contacts (8 Å, |Δi|>4): 251; chains: 1; bounding box: 38×29×40 Å

Mean predicted aligned error: 3.7 Å